Protein AF-A0A7U6QJU6-F1 (afdb_monomer_lite)

Sequence (131 aa):
MNAFNQPQSLRDEMIQIVSAQYEATPEYLWKRYPGYAVLRHSDNRKWFTIFMDVPANKLGLPGDEIINILDVKVDPVLADSLLEKEGILPGYHMHKGNWITILLDGTVERGLILSLIDMSFQLTAKNKKGK

pLDDT: mean 92.0, std 13.59, range [37.06, 98.69]

Foldseek 3Di:
DDDPPDQPFLVSVCQVVVCVVQVWDWDQPDPVFSVKTFTAHPPPRDTAKIWGFAAQVLQVHPGGHTWIKMKGFDQLVCLVVQCVAPQKGADRVDDGSGMIIGTRPCSDDPVVVVVRSVRSCVVRDDPPPDD

Radius of gyration: 15.01 Å; chains: 1; bounding box: 47×34×44 Å

Secondary structure (DSSP, 8-state):
-------SSHHHHHHHHHHHHTTPPPB---TT-TT-EEEE-TTT--EEEEEEEEEGGGGT-SS--EEEEEEEE--HHHHHHHHTSTTEEEPSSSPBTTEEEEETTTTS-HHHHHHHHHHHHHHHSPP----

Str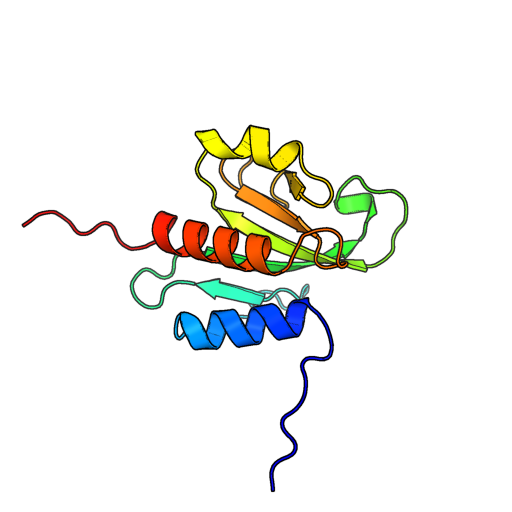ucture (mmCIF, N/CA/C/O backbone):
data_AF-A0A7U6QJU6-F1
#
_entry.id   AF-A0A7U6QJU6-F1
#
loop_
_atom_site.group_PDB
_atom_site.id
_atom_site.type_symbol
_atom_site.label_atom_id
_atom_site.label_alt_id
_atom_site.label_comp_id
_atom_site.label_asym_id
_atom_site.label_entity_id
_atom_site.label_seq_id
_atom_site.pdbx_PDB_ins_code
_atom_site.Cartn_x
_atom_site.Cartn_y
_atom_site.Cartn_z
_atom_site.occupancy
_atom_site.B_iso_or_equiv
_atom_site.auth_seq_id
_atom_site.auth_comp_id
_atom_site.auth_asym_id
_atom_site.auth_atom_id
_atom_site.pdbx_PDB_model_num
ATOM 1 N N . MET A 1 1 ? -18.798 -6.568 -29.474 1.00 45.91 1 MET A N 1
ATOM 2 C CA . MET A 1 1 ? -17.746 -7.350 -28.784 1.00 45.91 1 MET A CA 1
ATOM 3 C C . MET A 1 1 ? -16.608 -6.369 -28.532 1.00 45.91 1 MET A C 1
ATOM 5 O O . MET A 1 1 ? -16.107 -5.845 -29.508 1.00 45.91 1 MET A O 1
ATOM 9 N N . ASN A 1 2 ? -16.275 -5.904 -27.329 1.00 39.38 2 ASN A N 1
ATOM 10 C CA . ASN A 1 2 ? -16.320 -6.503 -25.996 1.00 39.38 2 ASN A CA 1
ATOM 11 C C . ASN A 1 2 ? -16.886 -5.513 -24.964 1.00 39.38 2 ASN A C 1
ATOM 13 O O . ASN A 1 2 ? -16.635 -4.314 -25.058 1.00 39.38 2 ASN A O 1
ATOM 17 N N . ALA A 1 3 ? -17.632 -6.018 -23.980 1.00 43.09 3 ALA A N 1
ATOM 18 C CA . ALA A 1 3 ? -17.945 -5.262 -22.776 1.00 43.09 3 ALA A CA 1
ATOM 19 C C . ALA A 1 3 ? -16.628 -5.047 -22.017 1.00 43.09 3 ALA A C 1
ATOM 21 O O . ALA A 1 3 ? -16.050 -6.000 -21.497 1.00 43.09 3 ALA A O 1
ATOM 22 N N . PHE A 1 4 ? -16.113 -3.818 -22.016 1.00 53.25 4 PHE A N 1
ATOM 23 C CA . PHE A 1 4 ? -15.054 -3.437 -21.091 1.00 53.25 4 PHE A CA 1
ATOM 24 C C . PHE A 1 4 ? -15.637 -3.546 -19.684 1.00 53.25 4 PHE A C 1
ATOM 26 O O . PHE A 1 4 ? -16.502 -2.757 -19.305 1.00 53.25 4 PHE A O 1
ATOM 33 N N . ASN A 1 5 ? -15.217 -4.581 -18.962 1.00 57.06 5 ASN A N 1
ATOM 34 C CA . ASN A 1 5 ? -15.586 -4.813 -17.576 1.00 57.06 5 ASN A CA 1
ATOM 35 C C . ASN A 1 5 ? -15.084 -3.609 -16.766 1.00 57.06 5 ASN A C 1
ATOM 37 O O . ASN A 1 5 ? -13.878 -3.455 -16.582 1.00 57.06 5 ASN A O 1
ATOM 41 N N . GLN A 1 6 ? -15.988 -2.707 -16.379 1.00 52.72 6 GLN A N 1
ATOM 42 C CA . GLN A 1 6 ? -15.645 -1.605 -15.484 1.00 52.72 6 GLN A CA 1
ATOM 43 C C . GLN A 1 6 ? -15.198 -2.203 -14.142 1.00 52.72 6 GLN A C 1
ATOM 45 O O . GLN A 1 6 ? -15.804 -3.186 -13.701 1.00 52.72 6 GLN A O 1
ATOM 50 N N . PRO A 1 7 ? -14.146 -1.669 -13.503 1.00 65.81 7 PRO A N 1
ATOM 51 C CA . PRO A 1 7 ? -13.710 -2.171 -12.210 1.00 65.81 7 PRO A CA 1
ATOM 52 C C . PRO A 1 7 ? -14.842 -2.024 -11.186 1.00 65.81 7 PRO A C 1
ATOM 54 O O . PRO A 1 7 ? -15.469 -0.973 -11.074 1.00 65.81 7 PRO A O 1
ATOM 57 N N . GLN A 1 8 ? -15.129 -3.109 -10.465 1.00 78.31 8 GLN A N 1
ATOM 58 C CA . GLN A 1 8 ? -16.261 -3.196 -9.537 1.00 78.31 8 GLN A CA 1
ATOM 59 C C . GLN A 1 8 ? -15.983 -2.489 -8.198 1.00 78.31 8 GLN A C 1
ATOM 61 O O . GLN A 1 8 ? -16.910 -2.197 -7.446 1.00 78.31 8 GLN A O 1
ATOM 66 N N . SER A 1 9 ? -14.712 -2.201 -7.904 1.00 92.06 9 SER A N 1
ATOM 67 C CA . SER A 1 9 ? -14.250 -1.544 -6.682 1.00 92.06 9 SER A CA 1
ATOM 68 C C . SER A 1 9 ? -12.979 -0.726 -6.936 1.00 92.06 9 SER A C 1
ATOM 70 O O . SER A 1 9 ? -12.253 -0.987 -7.900 1.00 92.06 9 SER A O 1
ATOM 72 N N . LEU A 1 10 ? -12.660 0.215 -6.034 1.00 95.75 10 LEU A N 1
ATOM 73 C CA . LEU A 1 10 ? -11.388 0.952 -6.068 1.00 95.75 10 LEU A CA 1
ATOM 74 C C . LEU A 1 10 ? -10.185 -0.005 -6.026 1.00 95.75 10 LEU A C 1
ATOM 76 O O . LEU A 1 10 ? -9.191 0.218 -6.708 1.00 95.75 10 LEU A O 1
ATOM 80 N N . ARG A 1 11 ? -10.288 -1.114 -5.284 1.00 96.81 11 ARG A N 1
ATOM 81 C CA . ARG A 1 11 ? -9.265 -2.168 -5.258 1.00 96.81 11 ARG A CA 1
ATOM 82 C C . ARG A 1 11 ? -9.023 -2.764 -6.642 1.00 96.81 11 ARG A C 1
ATOM 84 O O . ARG A 1 11 ? -7.874 -2.846 -7.068 1.00 96.81 11 ARG A O 1
ATOM 91 N N . ASP A 1 12 ? -10.080 -3.195 -7.325 1.00 96.19 12 ASP A N 1
ATOM 92 C CA . ASP A 1 12 ? -9.944 -3.840 -8.635 1.00 96.19 12 ASP A CA 1
ATOM 93 C C . ASP A 1 12 ? -9.449 -2.849 -9.690 1.00 96.19 12 ASP A C 1
ATOM 95 O O . ASP A 1 12 ? -8.619 -3.207 -10.526 1.00 96.19 12 ASP A O 1
ATOM 99 N N . GLU A 1 13 ? -9.882 -1.588 -9.597 1.00 96.38 13 GLU A N 1
ATOM 100 C CA . GLU A 1 13 ? -9.357 -0.499 -10.420 1.00 96.38 13 GLU A CA 1
ATOM 101 C C . GLU A 1 13 ? -7.848 -0.326 -10.204 1.00 96.38 13 GLU A C 1
ATOM 103 O O . GLU A 1 13 ? -7.084 -0.327 -11.171 1.00 96.38 13 GLU A O 1
ATOM 108 N N . MET A 1 14 ? -7.401 -0.207 -8.949 1.00 97.88 14 MET A N 1
ATOM 109 C CA . MET A 1 14 ? -5.984 -0.029 -8.633 1.00 97.88 14 MET A CA 1
ATOM 110 C C . MET A 1 14 ? -5.159 -1.232 -9.093 1.00 97.88 14 MET A C 1
ATOM 112 O O . MET A 1 14 ? -4.125 -1.040 -9.727 1.00 97.88 14 MET A O 1
ATOM 116 N N . ILE A 1 15 ? -5.620 -2.468 -8.865 1.00 97.81 15 ILE A N 1
ATOM 117 C CA . ILE A 1 15 ? -4.934 -3.666 -9.371 1.00 97.81 15 ILE A CA 1
ATOM 118 C C . ILE A 1 15 ? -4.813 -3.607 -10.893 1.00 97.81 15 ILE A C 1
ATOM 120 O O . ILE A 1 15 ? -3.725 -3.850 -11.411 1.00 97.81 15 ILE A O 1
ATOM 124 N N . GLN A 1 16 ? -5.882 -3.265 -11.616 1.00 97.56 16 GLN A N 1
ATOM 125 C CA . GLN A 1 16 ? -5.861 -3.195 -13.076 1.00 97.56 16 GLN A CA 1
ATOM 126 C C . GLN A 1 16 ? -4.884 -2.129 -13.588 1.00 97.56 16 GLN A C 1
ATOM 128 O O . GLN A 1 16 ? -4.056 -2.428 -14.450 1.00 97.56 16 GLN A O 1
ATOM 133 N N . ILE A 1 17 ? -4.957 -0.906 -13.053 1.00 97.62 17 ILE A N 1
ATOM 134 C CA . ILE A 1 17 ? -4.091 0.209 -13.459 1.00 97.62 17 ILE A CA 1
ATOM 135 C C . ILE A 1 17 ? -2.629 -0.127 -13.186 1.00 97.62 17 ILE A C 1
ATOM 137 O O . ILE A 1 17 ? -1.796 -0.015 -14.079 1.00 97.62 17 ILE A O 1
ATOM 141 N N . VAL A 1 18 ? -2.322 -0.576 -11.971 1.00 97.56 18 VAL A N 1
ATOM 142 C CA . VAL A 1 18 ? -0.949 -0.834 -11.526 1.00 97.56 18 VAL A CA 1
ATOM 143 C C . VAL A 1 18 ? -0.358 -2.036 -12.262 1.00 97.56 18 VAL A C 1
ATOM 145 O O . VAL A 1 18 ? 0.795 -1.989 -12.688 1.00 97.56 18 VAL A O 1
ATOM 148 N N . SER A 1 19 ? -1.147 -3.092 -12.486 1.00 97.94 19 SER A N 1
ATOM 149 C CA . SER A 1 19 ? -0.712 -4.250 -13.279 1.00 97.94 19 SER A CA 1
ATOM 150 C C . SER A 1 19 ? -0.367 -3.850 -14.713 1.00 97.94 19 SER A C 1
ATOM 152 O O . SER A 1 19 ? 0.660 -4.275 -15.237 1.00 97.94 19 SER A O 1
ATOM 154 N N . ALA A 1 20 ? -1.194 -3.002 -15.337 1.00 97.88 20 ALA A N 1
ATOM 155 C CA . ALA A 1 20 ? -0.948 -2.501 -16.686 1.00 97.88 20 ALA A CA 1
ATOM 156 C C . ALA A 1 20 ? 0.258 -1.549 -16.745 1.00 97.88 20 ALA A C 1
ATOM 158 O O . ALA A 1 20 ? 1.074 -1.657 -17.655 1.00 97.88 20 ALA A O 1
ATOM 159 N N . GLN A 1 21 ? 0.391 -0.640 -15.775 1.00 97.69 21 GLN A N 1
ATOM 160 C CA . GLN A 1 21 ? 1.454 0.366 -15.736 1.00 97.69 21 GLN A CA 1
ATOM 161 C C . GLN A 1 21 ? 2.845 -0.243 -15.529 1.00 97.69 21 GLN A C 1
ATOM 163 O O . GLN A 1 21 ? 3.807 0.218 -16.139 1.00 97.69 21 GLN A O 1
ATOM 168 N N . TYR A 1 22 ? 2.959 -1.256 -14.669 1.00 97.31 22 TYR A N 1
ATOM 169 C CA . TYR A 1 22 ? 4.246 -1.857 -14.301 1.00 97.31 22 TYR A CA 1
ATOM 170 C C . TYR A 1 22 ? 4.475 -3.242 -14.913 1.00 97.31 22 TYR A C 1
ATOM 172 O O . TYR A 1 22 ? 5.415 -3.930 -14.513 1.00 97.31 22 TYR A O 1
ATOM 180 N N . GLU A 1 23 ? 3.609 -3.669 -15.838 1.00 97.38 23 GLU A N 1
ATOM 181 C CA . GLU A 1 23 ? 3.631 -5.006 -16.453 1.00 97.38 23 GLU A CA 1
ATOM 182 C C . GLU A 1 23 ? 3.726 -6.134 -15.403 1.00 97.38 23 GLU A C 1
ATOM 184 O O . GLU A 1 23 ? 4.404 -7.150 -15.575 1.00 97.38 23 GLU A O 1
ATOM 189 N N . ALA A 1 24 ? 3.051 -5.937 -14.268 1.00 96.94 24 ALA A N 1
ATOM 190 C CA . ALA A 1 24 ? 3.090 -6.831 -13.120 1.00 96.94 24 ALA A CA 1
ATOM 191 C C . ALA A 1 24 ? 1.813 -7.672 -13.065 1.00 96.94 24 ALA A C 1
ATOM 193 O O . ALA A 1 24 ? 0.707 -7.150 -13.145 1.00 96.94 24 ALA A O 1
ATOM 194 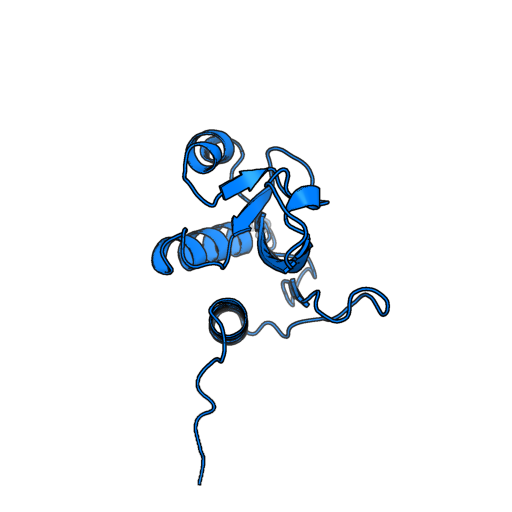N N . THR A 1 25 ? 1.950 -8.987 -12.904 1.00 97.12 25 THR A N 1
ATOM 195 C CA . THR A 1 25 ? 0.796 -9.880 -12.713 1.00 97.12 25 THR A CA 1
ATOM 196 C C . THR A 1 25 ? 0.502 -10.028 -11.218 1.00 97.12 25 THR A C 1
ATOM 198 O O . THR A 1 25 ? 1.441 -10.319 -10.471 1.00 97.12 25 THR A O 1
ATOM 201 N N . PRO A 1 26 ? -0.755 -9.862 -10.758 1.00 97.88 26 PRO A N 1
ATOM 202 C CA . PRO A 1 26 ? -1.109 -10.090 -9.361 1.00 97.88 26 PRO A CA 1
ATOM 203 C C . PRO A 1 26 ? -0.929 -11.562 -8.989 1.00 97.88 26 PRO A C 1
ATOM 205 O O . PRO A 1 26 ? -1.388 -12.464 -9.690 1.00 97.88 26 PRO A O 1
ATOM 208 N N . GLU A 1 27 ? -0.265 -11.805 -7.863 1.00 98.19 27 GLU A N 1
ATOM 209 C CA . GLU A 1 27 ? 0.007 -13.144 -7.352 1.00 98.19 27 GLU A CA 1
ATOM 210 C C . GLU A 1 27 ? -0.754 -13.406 -6.045 1.00 98.19 27 GLU A C 1
ATOM 212 O O . GLU A 1 27 ? -0.658 -12.635 -5.090 1.00 98.19 27 GLU A O 1
ATOM 217 N N . TYR A 1 28 ? -1.467 -14.534 -5.984 1.00 97.62 28 TYR A N 1
ATOM 218 C CA . TYR A 1 28 ? -2.293 -14.943 -4.842 1.00 97.62 28 TYR A CA 1
ATOM 219 C C . TYR A 1 28 ? -1.605 -16.075 -4.082 1.00 97.62 28 TYR A C 1
ATOM 221 O O . TYR A 1 28 ? -1.782 -17.260 -4.372 1.00 97.62 28 TYR A O 1
ATOM 229 N N . LEU A 1 29 ? -0.739 -15.702 -3.142 1.00 96.38 29 LEU A N 1
ATOM 230 C CA . LEU A 1 29 ? 0.241 -16.625 -2.561 1.00 96.38 29 LEU A CA 1
ATOM 231 C C . LEU A 1 29 ? -0.324 -17.512 -1.442 1.00 96.38 29 LEU A C 1
ATOM 233 O O . LEU A 1 29 ? 0.277 -18.534 -1.102 1.00 96.38 29 LEU A O 1
ATOM 237 N N . TRP A 1 30 ? -1.469 -17.149 -0.860 1.00 96.50 30 TRP A N 1
ATOM 238 C CA . TRP A 1 30 ? -2.001 -17.807 0.332 1.00 96.50 30 TRP A CA 1
ATOM 239 C C . TRP A 1 30 ? -3.378 -18.417 0.087 1.00 96.50 30 TRP A C 1
ATOM 241 O O . TRP A 1 30 ? -4.363 -17.709 -0.073 1.00 96.50 30 TRP A O 1
ATOM 251 N N . LYS A 1 31 ? -3.486 -19.749 0.200 1.00 95.12 31 LYS A N 1
ATOM 252 C CA . LYS A 1 31 ? -4.779 -20.459 0.099 1.00 95.12 31 LYS A CA 1
ATOM 253 C C . LYS A 1 31 ? -5.810 -20.002 1.137 1.00 95.12 31 LYS A C 1
ATOM 255 O O . LYS A 1 31 ? -7.000 -20.020 0.859 1.00 95.12 31 LYS A O 1
ATOM 260 N N . ARG A 1 32 ? -5.350 -19.636 2.341 1.00 96.12 32 ARG A N 1
ATOM 261 C CA . ARG A 1 32 ? -6.215 -19.150 3.430 1.00 96.12 32 ARG A CA 1
ATOM 262 C C . ARG A 1 32 ? -6.711 -17.720 3.192 1.00 96.12 32 ARG A C 1
ATOM 264 O O . ARG A 1 32 ? -7.770 -17.381 3.697 1.00 96.12 32 ARG A O 1
ATOM 271 N N . TYR A 1 33 ? -5.964 -16.923 2.430 1.00 95.38 33 TYR A N 1
ATOM 272 C CA . TYR A 1 33 ? -6.278 -15.526 2.135 1.00 95.38 33 TYR A CA 1
ATOM 273 C C . TYR A 1 33 ? -6.323 -15.331 0.615 1.00 95.38 33 TYR A C 1
ATOM 275 O O . TYR A 1 33 ? -5.413 -14.734 0.038 1.00 95.38 33 TYR A O 1
ATOM 283 N N . PRO A 1 34 ? -7.346 -15.887 -0.060 1.00 95.12 34 PRO A N 1
ATOM 284 C CA . PRO A 1 34 ? -7.431 -15.853 -1.518 1.00 95.12 34 PRO A CA 1
ATOM 285 C C . PRO A 1 34 ? -7.634 -14.435 -2.074 1.00 95.12 34 PRO A C 1
ATOM 287 O O . PRO A 1 34 ? -7.365 -14.214 -3.250 1.00 95.12 34 PRO A O 1
ATOM 290 N N . GLY A 1 35 ? -8.075 -13.478 -1.248 1.00 94.25 35 GLY A N 1
ATOM 291 C CA . GLY A 1 35 ? -8.196 -12.064 -1.611 1.00 94.25 35 GLY A CA 1
ATOM 292 C C . GLY A 1 35 ? -6.866 -11.302 -1.629 1.00 94.25 35 GLY A C 1
ATOM 293 O O . GLY A 1 35 ? -6.801 -10.206 -2.191 1.00 94.25 35 GLY A O 1
ATOM 294 N N . TYR A 1 36 ? -5.791 -11.870 -1.070 1.00 97.75 36 TYR A N 1
ATOM 295 C CA . TYR A 1 36 ? -4.512 -11.175 -0.953 1.00 97.75 36 TYR A CA 1
ATOM 296 C C . TYR A 1 36 ? -3.758 -11.231 -2.280 1.00 97.75 36 TYR A C 1
ATOM 298 O O . TYR A 1 36 ? -3.340 -12.306 -2.715 1.00 97.75 36 TYR A O 1
ATOM 306 N N . ALA A 1 37 ? -3.564 -10.072 -2.906 1.00 98.31 37 ALA A N 1
ATOM 307 C CA . ALA A 1 37 ? -2.910 -9.945 -4.203 1.00 98.31 37 ALA A CA 1
ATOM 308 C C . ALA A 1 37 ? -1.589 -9.192 -4.062 1.00 98.31 37 ALA A C 1
ATOM 310 O O . ALA A 1 37 ? -1.572 -8.018 -3.704 1.00 98.31 37 ALA A O 1
ATOM 311 N N . VAL A 1 38 ? -0.481 -9.856 -4.369 1.00 98.44 38 VAL A N 1
ATOM 312 C CA . VAL A 1 38 ? 0.856 -9.259 -4.363 1.00 98.44 38 VAL A CA 1
ATOM 313 C C . VAL A 1 38 ? 1.224 -8.797 -5.766 1.00 98.44 38 VAL A C 1
ATOM 315 O O . VAL A 1 38 ? 1.118 -9.572 -6.715 1.00 98.44 38 VAL A O 1
ATOM 318 N N . LEU A 1 39 ? 1.754 -7.580 -5.884 1.00 98.56 39 LEU A N 1
ATOM 319 C CA . LEU A 1 39 ? 2.459 -7.118 -7.077 1.00 98.56 39 LEU A CA 1
ATOM 320 C C . LEU A 1 39 ? 3.942 -6.907 -6.758 1.00 98.56 39 LEU A C 1
ATOM 322 O O . LEU A 1 39 ? 4.328 -6.320 -5.738 1.00 98.56 39 LEU A O 1
ATOM 326 N N . ARG A 1 40 ? 4.796 -7.435 -7.636 1.00 98.12 40 ARG A N 1
ATOM 327 C CA . ARG A 1 40 ? 6.248 -7.439 -7.460 1.00 98.12 40 ARG A CA 1
ATOM 328 C C . ARG A 1 40 ? 6.993 -7.236 -8.764 1.00 98.12 40 ARG A C 1
ATOM 330 O O . ARG A 1 40 ? 6.502 -7.603 -9.826 1.00 98.12 40 ARG A O 1
ATOM 337 N N . HIS A 1 41 ? 8.206 -6.705 -8.655 1.00 97.81 41 HIS A N 1
ATOM 338 C CA . HIS A 1 41 ? 9.113 -6.525 -9.786 1.00 97.81 41 HIS A CA 1
ATOM 339 C C . HIS A 1 41 ? 9.409 -7.859 -10.476 1.00 97.81 41 HIS A C 1
ATOM 341 O O . HIS A 1 41 ? 9.670 -8.872 -9.815 1.00 97.81 41 HIS A O 1
ATOM 347 N N . SER A 1 42 ? 9.420 -7.865 -11.807 1.00 95.00 42 SER A N 1
ATOM 348 C CA . SER A 1 42 ? 9.763 -9.053 -12.597 1.00 95.00 42 SER A CA 1
ATOM 349 C C . SER A 1 42 ? 11.246 -9.424 -12.472 1.00 95.00 42 SER A C 1
ATOM 351 O O . SER A 1 42 ? 11.584 -10.606 -12.438 1.00 95.00 42 SER A O 1
ATOM 353 N N . ASP A 1 43 ? 12.126 -8.430 -12.323 1.00 94.25 43 ASP A N 1
ATOM 354 C CA . ASP A 1 43 ? 13.583 -8.588 -12.381 1.00 94.25 43 ASP A CA 1
ATOM 355 C C . ASP A 1 43 ? 14.235 -9.009 -11.051 1.00 94.25 43 ASP A C 1
ATOM 357 O O . ASP A 1 43 ? 15.271 -9.678 -11.044 1.00 94.25 43 ASP A O 1
ATOM 361 N N . ASN A 1 44 ? 13.656 -8.602 -9.920 1.00 95.38 44 ASN A N 1
ATOM 362 C CA . ASN A 1 44 ? 14.227 -8.801 -8.587 1.00 95.38 44 ASN A CA 1
ATOM 363 C C . ASN A 1 44 ? 13.244 -9.441 -7.591 1.00 95.38 44 ASN A C 1
ATOM 365 O O . ASN A 1 44 ? 13.629 -9.746 -6.461 1.00 95.38 44 ASN A O 1
ATOM 369 N N . ARG A 1 45 ? 11.987 -9.654 -8.013 1.00 96.00 45 ARG A N 1
ATOM 370 C CA . ARG A 1 45 ? 10.904 -10.314 -7.263 1.00 96.00 45 ARG A CA 1
ATOM 371 C C . ARG A 1 45 ? 10.520 -9.645 -5.937 1.00 96.00 45 ARG A C 1
ATOM 373 O O . ARG A 1 45 ? 9.709 -10.219 -5.204 1.00 96.00 45 ARG A O 1
ATOM 380 N N . LYS A 1 46 ? 11.036 -8.447 -5.636 1.00 96.81 46 LYS A N 1
ATOM 381 C CA . LYS A 1 46 ? 10.634 -7.646 -4.474 1.00 96.81 46 LYS A CA 1
ATOM 382 C C . LYS A 1 46 ? 9.227 -7.114 -4.672 1.00 96.81 46 LYS A C 1
ATOM 384 O O . LYS A 1 46 ? 8.867 -6.661 -5.757 1.00 96.81 46 LYS A O 1
ATOM 389 N N . TRP A 1 47 ? 8.446 -7.175 -3.605 1.00 97.50 47 TRP A N 1
ATOM 390 C CA . TRP A 1 47 ? 7.089 -6.652 -3.590 1.00 97.50 47 TRP A CA 1
ATOM 391 C C . TRP A 1 47 ? 7.147 -5.142 -3.512 1.00 97.50 47 TRP A C 1
ATOM 393 O O . TRP A 1 47 ? 7.936 -4.603 -2.738 1.00 97.50 47 TRP A O 1
ATOM 403 N N . PHE A 1 48 ? 6.297 -4.492 -4.290 1.00 98.12 48 PHE A N 1
ATOM 404 C CA . PHE A 1 48 ? 6.090 -3.054 -4.192 1.00 98.12 48 PHE A CA 1
ATOM 405 C C . PHE A 1 48 ? 4.680 -2.728 -3.707 1.00 98.12 48 PHE A C 1
ATOM 407 O O . PHE A 1 48 ? 4.467 -1.663 -3.142 1.00 98.12 48 PHE A O 1
ATOM 414 N N . THR A 1 49 ? 3.714 -3.632 -3.843 1.00 98.44 49 THR A N 1
ATOM 415 C CA . THR A 1 49 ? 2.444 -3.484 -3.135 1.00 98.44 49 THR A CA 1
ATOM 416 C C . THR A 1 49 ? 1.781 -4.832 -2.899 1.00 98.44 49 THR A C 1
ATOM 418 O O . THR A 1 49 ? 2.053 -5.814 -3.596 1.00 98.44 49 THR A O 1
ATOM 421 N N . ILE A 1 50 ? 0.924 -4.879 -1.889 1.00 98.56 50 ILE A N 1
ATOM 422 C CA . ILE A 1 50 ? 0.024 -5.992 -1.624 1.00 98.56 50 ILE A CA 1
ATOM 423 C C . ILE A 1 50 ? -1.356 -5.434 -1.287 1.00 98.56 50 ILE A C 1
ATOM 425 O O . ILE A 1 50 ? -1.473 -4.544 -0.453 1.00 98.56 50 ILE A O 1
ATOM 429 N N . PHE A 1 51 ? -2.387 -5.976 -1.924 1.00 98.56 51 PHE A N 1
ATOM 430 C CA . PHE A 1 51 ? -3.788 -5.695 -1.628 1.00 98.56 51 PHE A CA 1
ATOM 431 C C . PHE A 1 51 ? -4.331 -6.776 -0.703 1.00 98.56 51 PHE A C 1
ATOM 433 O O . PHE A 1 51 ? -4.057 -7.955 -0.931 1.00 98.56 51 PHE A O 1
ATOM 440 N N . MET A 1 52 ? -5.105 -6.392 0.308 1.00 98.38 52 MET A N 1
ATOM 441 C CA . MET A 1 52 ? -5.644 -7.304 1.320 1.00 98.38 52 MET A CA 1
ATOM 442 C C . MET A 1 52 ? -7.081 -6.924 1.682 1.00 98.38 52 MET A C 1
ATOM 444 O O . MET A 1 52 ? -7.465 -5.762 1.584 1.00 98.38 52 MET A O 1
ATOM 448 N N . ASP A 1 53 ? -7.859 -7.908 2.115 1.00 97.12 53 ASP A N 1
ATOM 449 C CA . ASP A 1 53 ? -9.207 -7.780 2.655 1.00 97.12 53 ASP A CA 1
ATOM 450 C C . ASP A 1 53 ? -9.177 -8.102 4.159 1.00 97.12 53 ASP A C 1
ATOM 452 O O . ASP A 1 53 ? -9.018 -9.251 4.571 1.00 97.12 53 ASP A O 1
ATOM 456 N N . VAL A 1 54 ? -9.255 -7.067 5.001 1.00 97.50 54 VAL A N 1
ATOM 457 C CA . VAL A 1 54 ? -8.925 -7.168 6.432 1.00 97.50 54 VAL A CA 1
ATOM 458 C C . VAL A 1 54 ? -10.077 -6.657 7.300 1.00 97.50 54 VAL A C 1
ATOM 460 O O . VAL A 1 54 ? -10.600 -5.582 7.017 1.00 97.50 54 VAL A O 1
ATOM 463 N N . PRO A 1 55 ? -10.468 -7.367 8.379 1.00 97.56 55 PRO A N 1
ATOM 464 C CA . PRO A 1 55 ? -11.462 -6.853 9.320 1.00 97.56 55 PRO A CA 1
ATOM 465 C C . PRO A 1 55 ? -11.019 -5.535 9.971 1.00 97.56 55 PRO A C 1
ATOM 467 O O . PRO A 1 55 ? -9.879 -5.437 10.434 1.00 97.56 55 PRO A O 1
ATOM 470 N N . ALA A 1 56 ? -11.927 -4.566 10.091 1.00 97.69 56 ALA A N 1
ATOM 471 C CA . ALA A 1 56 ? -11.670 -3.232 10.641 1.00 97.69 56 ALA A CA 1
ATOM 472 C C . ALA A 1 56 ? -10.953 -3.262 12.007 1.00 97.69 56 ALA A C 1
ATOM 474 O O . ALA A 1 56 ? -9.917 -2.615 12.188 1.00 97.69 56 ALA A O 1
ATOM 475 N N . ASN A 1 57 ? -11.395 -4.118 12.937 1.00 97.88 57 ASN A N 1
ATOM 476 C CA . ASN A 1 57 ? -10.729 -4.289 14.237 1.00 97.88 57 ASN A CA 1
ATOM 477 C C . ASN A 1 57 ? -9.261 -4.737 14.165 1.00 97.88 57 ASN A C 1
ATOM 479 O O . ASN A 1 57 ? -8.492 -4.450 15.084 1.00 97.88 57 ASN A O 1
ATOM 483 N N . LYS A 1 58 ? -8.830 -5.419 13.097 1.00 97.56 58 LYS A N 1
ATOM 484 C CA . LYS A 1 58 ? -7.421 -5.798 12.905 1.00 97.56 58 LYS A CA 1
ATOM 485 C C . LYS A 1 58 ? -6.567 -4.628 12.431 1.00 97.56 58 LYS A C 1
ATOM 487 O O . LYS A 1 58 ? -5.348 -4.695 12.574 1.00 97.56 58 LYS A O 1
ATOM 492 N N . LEU A 1 59 ? -7.200 -3.574 11.927 1.00 96.88 59 LEU A N 1
ATOM 493 C CA . LEU A 1 59 ? -6.584 -2.313 11.522 1.00 96.88 59 LEU A CA 1
ATOM 494 C C . LEU A 1 59 ? -6.604 -1.263 12.646 1.00 96.88 59 LEU A C 1
ATOM 496 O O . LEU A 1 59 ? -6.078 -0.171 12.471 1.00 96.88 59 LEU A O 1
ATOM 500 N N . GLY A 1 60 ? -7.182 -1.588 13.810 1.00 95.81 60 GLY A N 1
ATOM 501 C CA . GLY A 1 60 ? -7.369 -0.638 14.912 1.00 95.81 60 GLY A CA 1
ATOM 502 C C . GLY A 1 60 ? -8.586 0.277 14.741 1.00 95.81 60 GLY A C 1
ATOM 503 O O . GLY A 1 60 ? -8.709 1.256 15.471 1.00 95.81 60 GLY A O 1
ATOM 504 N N . LEU A 1 61 ? -9.478 -0.046 13.803 1.00 96.50 61 LEU A N 1
ATOM 505 C CA . LEU A 1 61 ? -10.738 0.653 13.560 1.00 96.50 61 LEU A CA 1
ATOM 506 C C . LEU A 1 61 ? -11.891 -0.046 14.309 1.00 96.50 61 LEU A C 1
ATOM 508 O O . LEU A 1 61 ? -11.782 -1.234 14.628 1.00 96.50 61 LEU A O 1
ATOM 512 N N . PRO A 1 62 ? -12.985 0.657 14.647 1.00 96.62 62 PRO A N 1
ATOM 513 C CA . PRO A 1 62 ? -14.163 0.018 15.231 1.00 96.62 62 PRO A CA 1
ATOM 514 C C . PRO A 1 62 ? -14.830 -0.933 14.224 1.00 96.62 62 PRO A C 1
ATOM 516 O O . PRO A 1 62 ? -14.782 -0.678 13.031 1.00 96.62 62 PRO A O 1
ATOM 519 N N . GLY A 1 63 ? -15.482 -1.991 14.717 1.00 96.31 63 GLY A N 1
ATOM 520 C CA . GLY A 1 63 ? -16.244 -2.928 13.880 1.00 96.31 63 GLY A CA 1
ATOM 521 C C . GLY A 1 63 ? -15.480 -4.185 13.445 1.00 96.31 63 GLY A C 1
ATOM 522 O O . GLY A 1 63 ? -14.364 -4.465 13.892 1.00 96.31 63 GLY A O 1
ATOM 523 N N . ASP A 1 64 ? -16.125 -5.011 12.630 1.00 97.44 64 ASP A N 1
ATOM 524 C CA . ASP A 1 64 ? -15.599 -6.270 12.089 1.00 97.44 64 ASP A CA 1
ATOM 525 C C . ASP A 1 64 ? -15.831 -6.420 10.579 1.00 97.44 64 ASP A C 1
ATOM 527 O O . ASP A 1 64 ? -15.512 -7.463 10.000 1.00 97.44 64 ASP A O 1
ATOM 531 N N . GLU A 1 65 ? -16.318 -5.363 9.931 1.00 96.81 65 GLU A N 1
ATOM 532 C CA . GLU A 1 65 ? -16.468 -5.289 8.492 1.00 96.81 65 GLU A CA 1
ATOM 533 C C . GLU A 1 65 ? -15.122 -5.448 7.784 1.00 96.81 65 GLU A C 1
ATOM 535 O O . GLU A 1 65 ? -14.062 -5.060 8.281 1.00 96.81 65 GLU A O 1
ATOM 540 N N . ILE A 1 66 ? -15.169 -6.044 6.597 1.00 96.94 66 ILE A N 1
ATOM 541 C CA . ILE A 1 66 ? -13.986 -6.254 5.772 1.00 96.94 66 ILE A CA 1
ATOM 542 C C . ILE A 1 66 ? -13.677 -4.972 5.006 1.00 96.94 66 ILE A C 1
ATOM 544 O O . ILE A 1 66 ? -14.488 -4.508 4.205 1.00 96.94 66 ILE A O 1
ATOM 548 N N . ILE A 1 67 ? -12.475 -4.444 5.213 1.00 97.25 67 ILE A N 1
ATOM 549 C CA . ILE A 1 67 ? -11.954 -3.270 4.523 1.00 97.25 67 ILE A CA 1
ATOM 550 C C . ILE A 1 67 ? -10.889 -3.722 3.529 1.00 97.25 67 ILE A C 1
ATOM 552 O O . ILE A 1 67 ? -9.964 -4.466 3.868 1.00 97.25 67 ILE A O 1
ATOM 556 N N . ASN A 1 68 ? -11.017 -3.262 2.285 1.00 98.31 68 ASN A N 1
ATOM 557 C CA . ASN A 1 68 ? -9.952 -3.412 1.305 1.00 98.31 68 ASN A CA 1
ATOM 558 C C . ASN A 1 68 ? -8.849 -2.409 1.625 1.00 98.31 68 ASN A C 1
ATOM 560 O O . ASN A 1 68 ? -9.099 -1.209 1.720 1.00 98.31 68 ASN A O 1
ATOM 564 N N . ILE A 1 69 ? -7.631 -2.908 1.753 1.00 98.56 69 ILE A N 1
ATOM 565 C CA . ILE A 1 69 ? -6.445 -2.099 1.997 1.00 98.56 69 ILE A CA 1
ATOM 566 C C . ILE A 1 69 ? -5.370 -2.420 0.970 1.00 98.56 69 ILE A C 1
ATOM 568 O O . ILE A 1 69 ? -5.405 -3.466 0.311 1.00 98.56 69 ILE A O 1
ATOM 572 N N . LEU A 1 70 ? -4.376 -1.546 0.881 1.00 98.50 70 LEU A N 1
ATOM 573 C CA . LEU A 1 70 ? -3.097 -1.901 0.291 1.00 98.50 70 LEU A CA 1
ATOM 574 C C . LEU A 1 70 ? -1.936 -1.433 1.156 1.00 98.50 70 LEU A C 1
ATOM 576 O O . LEU A 1 70 ? -2.013 -0.382 1.788 1.00 98.50 70 LEU A O 1
ATOM 580 N N . ASP A 1 71 ? -0.853 -2.198 1.133 1.00 98.69 71 ASP A N 1
ATOM 581 C CA . ASP A 1 71 ? 0.408 -1.803 1.745 1.00 98.69 71 ASP A CA 1
ATOM 582 C C . ASP A 1 71 ? 1.390 -1.355 0.664 1.00 98.69 71 ASP A C 1
ATOM 584 O O . ASP A 1 71 ? 1.535 -1.997 -0.384 1.00 98.69 71 ASP A O 1
A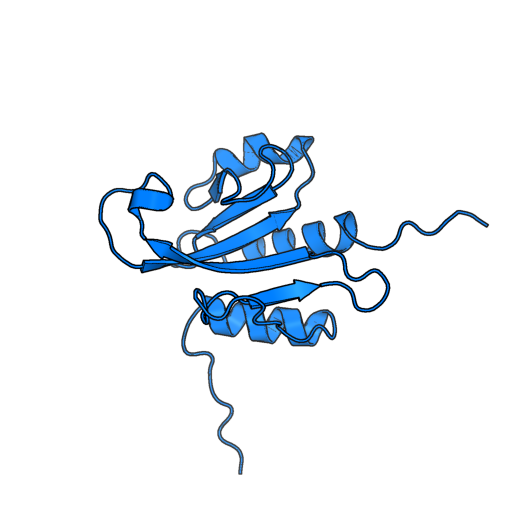TOM 588 N N . VAL A 1 72 ? 2.098 -0.263 0.942 1.00 98.56 72 VAL A N 1
ATOM 589 C CA . VAL A 1 72 ? 3.158 0.294 0.091 1.00 98.56 72 VAL A CA 1
ATOM 590 C C . VAL A 1 72 ? 4.365 0.679 0.924 1.00 98.56 72 VAL A C 1
ATOM 592 O O . VAL A 1 72 ? 4.247 1.114 2.072 1.00 98.56 72 VAL A O 1
ATOM 595 N N . LYS A 1 73 ? 5.544 0.520 0.326 1.00 97.75 73 LYS A N 1
ATOM 596 C CA . LYS A 1 73 ? 6.798 0.983 0.894 1.00 97.75 73 LYS A CA 1
ATOM 597 C C . LYS A 1 73 ? 6.905 2.493 0.698 1.00 97.75 73 LYS A C 1
ATOM 599 O O . LYS A 1 73 ? 6.667 2.993 -0.396 1.00 97.75 73 LYS A O 1
ATOM 604 N N . VAL A 1 74 ? 7.318 3.201 1.738 1.00 96.50 74 VAL A N 1
ATOM 605 C CA . VAL A 1 74 ? 7.537 4.653 1.706 1.00 96.50 74 VAL A CA 1
ATOM 606 C C . VAL A 1 74 ? 8.933 4.995 2.200 1.00 96.50 74 VAL A C 1
ATOM 608 O O . VAL A 1 74 ? 9.595 4.177 2.847 1.00 96.50 74 VAL A O 1
ATOM 611 N N . ASP A 1 75 ? 9.386 6.205 1.876 1.00 93.00 75 ASP A N 1
ATOM 612 C CA . ASP A 1 75 ? 10.562 6.782 2.517 1.00 93.00 75 ASP A CA 1
ATOM 613 C C . ASP A 1 75 ? 10.240 7.013 4.007 1.00 93.00 75 ASP A C 1
ATOM 615 O O . ASP A 1 75 ? 9.224 7.653 4.303 1.00 93.00 75 ASP A O 1
ATOM 619 N N . PRO A 1 76 ? 11.062 6.515 4.949 1.00 89.12 76 PRO A N 1
ATOM 620 C CA . PRO A 1 76 ? 10.874 6.761 6.377 1.00 89.12 76 PRO A CA 1
ATOM 621 C C . PRO A 1 76 ? 10.696 8.236 6.743 1.00 89.12 76 PRO A C 1
ATOM 623 O O . PRO A 1 76 ? 9.960 8.538 7.674 1.00 89.12 76 PRO A O 1
ATOM 626 N N . VAL A 1 77 ? 11.320 9.155 5.997 1.00 90.56 77 VAL A N 1
ATOM 627 C CA . VAL A 1 77 ? 11.192 10.604 6.219 1.00 90.56 77 VAL A CA 1
ATOM 628 C C . VAL A 1 77 ? 9.770 11.103 5.937 1.00 90.56 77 VAL A C 1
ATOM 630 O O . VAL A 1 77 ? 9.327 12.072 6.546 1.00 90.56 77 V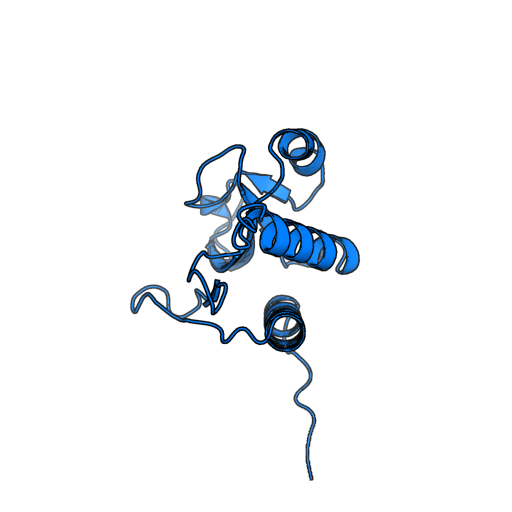AL A O 1
ATOM 633 N N . LEU A 1 78 ? 9.039 10.448 5.030 1.00 91.31 78 LEU A N 1
ATOM 634 C CA . LEU A 1 78 ? 7.662 10.812 4.682 1.00 91.31 78 LEU A CA 1
ATOM 635 C C . LEU A 1 78 ? 6.619 10.076 5.528 1.00 91.31 78 LEU A C 1
ATOM 637 O O . LEU A 1 78 ? 5.484 10.549 5.617 1.00 91.31 78 LEU A O 1
ATOM 641 N N . ALA A 1 79 ? 6.992 8.943 6.135 1.00 92.12 79 ALA A N 1
ATOM 642 C CA . ALA A 1 79 ? 6.072 8.039 6.817 1.00 92.12 79 ALA A CA 1
ATOM 643 C C . ALA A 1 79 ? 5.222 8.757 7.874 1.00 92.12 79 ALA A C 1
ATOM 645 O O . ALA A 1 79 ? 4.000 8.643 7.833 1.00 92.12 79 ALA A O 1
ATOM 646 N N . ASP A 1 80 ? 5.840 9.550 8.751 1.00 91.88 80 ASP A N 1
ATOM 647 C CA . ASP A 1 80 ? 5.124 10.227 9.838 1.00 91.88 80 ASP A CA 1
ATOM 648 C C . ASP A 1 80 ? 4.094 11.238 9.307 1.00 91.88 80 ASP A C 1
ATOM 650 O O . ASP A 1 80 ? 2.943 11.216 9.732 1.00 91.88 80 ASP A O 1
ATOM 654 N N . SER A 1 81 ? 4.445 12.045 8.297 1.00 94.06 81 SER A N 1
ATOM 655 C CA . SER A 1 81 ? 3.496 13.006 7.703 1.00 94.06 81 SER A CA 1
ATOM 656 C C . SER A 1 81 ? 2.356 12.340 6.925 1.00 94.06 81 SER A C 1
ATOM 658 O O . SER A 1 81 ? 1.269 12.900 6.794 1.00 94.06 81 SER A O 1
ATOM 660 N N . LEU A 1 82 ? 2.593 11.143 6.377 1.00 96.25 82 LEU A N 1
ATOM 661 C CA . LEU A 1 82 ? 1.547 10.357 5.727 1.00 96.25 82 LEU A CA 1
ATOM 662 C C . LEU A 1 82 ? 0.590 9.769 6.765 1.00 96.25 82 LEU A C 1
ATOM 664 O O . LEU A 1 82 ? -0.609 9.755 6.516 1.00 96.25 82 LEU A O 1
ATOM 668 N N . LEU A 1 83 ? 1.094 9.349 7.927 1.00 96.00 83 LEU A N 1
ATOM 669 C CA . LEU A 1 83 ? 0.281 8.817 9.026 1.00 96.00 83 LEU A CA 1
ATOM 670 C C . LEU A 1 83 ? -0.627 9.867 9.685 1.00 96.00 83 LEU A C 1
ATOM 672 O O . LEU A 1 83 ? -1.574 9.500 10.373 1.00 96.00 83 LEU A O 1
ATOM 676 N N . GLU A 1 84 ? -0.377 11.158 9.463 1.00 96.12 84 GLU A N 1
ATOM 677 C CA . GLU A 1 84 ? -1.283 12.239 9.874 1.00 96.12 84 GLU A CA 1
ATOM 678 C C . GLU A 1 84 ? -2.511 12.378 8.953 1.00 96.12 84 GLU A C 1
ATOM 680 O O . GLU A 1 84 ? -3.452 13.102 9.283 1.00 96.12 84 GLU A O 1
ATOM 685 N N . LYS A 1 85 ? -2.523 11.713 7.788 1.00 97.06 85 LYS A N 1
ATOM 686 C CA . LYS A 1 85 ? -3.636 11.769 6.833 1.00 97.06 85 LYS A CA 1
ATOM 687 C C . LYS A 1 85 ? -4.698 10.727 7.164 1.00 97.06 85 LYS A C 1
ATOM 689 O O . LYS A 1 85 ? -4.394 9.566 7.431 1.00 97.06 85 LYS A O 1
ATOM 694 N N . GLU A 1 86 ? -5.959 11.132 7.054 1.00 97.50 86 GLU A N 1
ATOM 695 C CA . GLU A 1 86 ? -7.094 10.219 7.179 1.00 97.50 86 GLU A CA 1
ATOM 696 C C . GLU A 1 86 ? -7.003 9.090 6.135 1.00 97.50 86 GLU A C 1
ATOM 698 O O . GLU A 1 86 ? -6.605 9.315 4.990 1.00 97.50 86 GLU A O 1
ATOM 703 N N . GLY A 1 87 ? -7.328 7.861 6.542 1.00 97.94 87 GLY A N 1
ATOM 704 C CA . GLY A 1 87 ? -7.257 6.680 5.676 1.00 97.94 87 GLY A CA 1
ATOM 705 C C . GLY A 1 87 ? -5.851 6.106 5.455 1.00 97.94 87 GLY A C 1
ATOM 706 O O . GLY A 1 87 ? -5.710 5.141 4.701 1.00 97.94 87 GLY A O 1
ATOM 707 N N . ILE A 1 88 ? -4.816 6.642 6.114 1.00 98.19 88 ILE A N 1
ATOM 708 C CA . ILE A 1 88 ? -3.467 6.063 6.133 1.00 98.19 88 ILE A CA 1
ATOM 709 C C . ILE A 1 88 ? -3.145 5.553 7.539 1.00 98.19 88 ILE A C 1
ATOM 711 O O . ILE A 1 88 ? -3.246 6.278 8.523 1.00 98.19 88 ILE A O 1
ATOM 715 N N . LEU A 1 89 ? -2.735 4.289 7.635 1.00 97.44 89 LEU A N 1
ATOM 716 C CA . LEU A 1 89 ? -2.419 3.606 8.890 1.00 97.44 89 LEU A CA 1
ATOM 717 C C . LEU A 1 89 ? -0.980 3.061 8.867 1.00 97.44 89 LEU A C 1
ATOM 719 O O . LEU A 1 89 ? -0.375 2.925 7.797 1.00 97.44 89 LEU A O 1
ATOM 723 N N . PRO A 1 90 ? -0.403 2.687 10.025 1.00 96.56 90 PRO A N 1
ATOM 724 C CA . PRO A 1 90 ? 0.852 1.940 10.051 1.00 96.56 90 PRO A CA 1
ATOM 725 C C . PRO A 1 90 ? 0.752 0.647 9.224 1.00 96.56 90 PRO A C 1
ATOM 727 O O . PRO A 1 90 ? -0.315 0.034 9.174 1.00 96.56 90 PRO A O 1
ATOM 730 N N . GLY A 1 91 ? 1.853 0.216 8.597 1.00 96.00 91 GLY A N 1
ATOM 731 C CA . GLY A 1 91 ? 1.874 -0.994 7.761 1.00 96.00 91 GLY A CA 1
ATOM 732 C C . GLY A 1 91 ? 1.311 -2.236 8.467 1.00 96.00 91 GLY A C 1
ATOM 733 O O . GLY A 1 91 ? 1.690 -2.541 9.605 1.00 96.00 91 GLY A O 1
ATOM 734 N N . TYR A 1 92 ? 0.413 -2.951 7.790 1.00 96.06 92 TYR A N 1
ATOM 735 C CA . TYR A 1 92 ? -0.279 -4.129 8.300 1.00 96.06 92 TYR A CA 1
ATOM 736 C C . TYR A 1 92 ? 0.477 -5.400 7.895 1.00 96.06 92 TYR A C 1
ATOM 738 O O . TYR A 1 92 ? 0.704 -5.674 6.724 1.00 96.06 92 TYR A O 1
ATOM 746 N N . HIS A 1 93 ? 0.931 -6.186 8.878 1.00 92.19 93 HIS A N 1
ATOM 747 C CA . HIS A 1 93 ? 1.903 -7.288 8.712 1.00 92.19 93 HIS A CA 1
ATOM 748 C C . HIS A 1 93 ? 3.290 -6.893 8.161 1.00 92.19 93 HIS A C 1
ATOM 750 O O . HIS A 1 93 ? 4.210 -7.713 8.201 1.00 92.19 93 HIS A O 1
ATOM 756 N N . MET A 1 94 ? 3.476 -5.656 7.703 1.00 90.31 94 MET A N 1
ATOM 757 C CA . MET A 1 94 ? 4.749 -5.138 7.212 1.00 90.31 94 MET A CA 1
ATOM 758 C C . MET A 1 94 ? 5.577 -4.454 8.310 1.00 90.31 94 MET A C 1
ATOM 760 O O . MET A 1 94 ? 5.083 -4.077 9.373 1.00 90.31 94 MET A O 1
ATOM 764 N N . HIS A 1 95 ? 6.880 -4.282 8.060 1.00 84.06 95 HIS A N 1
ATOM 765 C CA . HIS A 1 95 ? 7.774 -3.606 9.002 1.00 84.06 95 HIS A CA 1
ATOM 766 C C . HIS A 1 95 ? 7.399 -2.122 9.151 1.00 84.06 95 HIS A C 1
ATOM 768 O O . HIS A 1 95 ? 7.518 -1.344 8.199 1.00 84.06 95 HIS A O 1
ATOM 774 N N . LYS A 1 96 ? 7.035 -1.720 10.375 1.00 73.25 96 LYS A N 1
ATOM 775 C CA . LYS A 1 96 ? 6.660 -0.340 10.726 1.00 73.25 96 LYS A CA 1
ATOM 776 C C . LYS A 1 96 ? 7.754 0.674 10.354 1.00 73.25 96 LYS A C 1
ATOM 778 O O . LYS A 1 96 ? 8.941 0.359 10.411 1.00 73.25 96 LYS A O 1
ATOM 783 N N . GLY A 1 97 ? 7.356 1.877 9.942 1.00 75.25 97 GLY A N 1
ATOM 784 C CA . GLY A 1 97 ? 8.263 2.977 9.570 1.00 75.25 97 GLY A CA 1
ATOM 785 C C . GLY A 1 97 ? 8.842 2.906 8.151 1.00 75.25 97 GLY A C 1
ATOM 786 O O . GLY A 1 97 ? 9.431 3.868 7.685 1.00 75.25 97 GLY A O 1
ATOM 787 N N . ASN A 1 98 ? 8.660 1.788 7.444 1.00 88.25 98 ASN A N 1
ATOM 788 C CA . ASN A 1 98 ? 9.047 1.640 6.036 1.00 88.25 98 ASN A CA 1
ATOM 789 C C . ASN A 1 98 ? 7.863 1.310 5.127 1.00 88.25 98 ASN A C 1
ATOM 791 O O . ASN A 1 98 ? 8.013 1.315 3.908 1.00 88.25 98 ASN A O 1
ATOM 795 N N . TRP A 1 99 ? 6.732 0.945 5.721 1.00 97.12 99 TRP A N 1
ATOM 796 C CA . TRP A 1 99 ? 5.508 0.560 5.044 1.00 97.12 99 TRP A CA 1
ATOM 797 C C . TRP A 1 99 ? 4.330 1.216 5.748 1.00 97.12 99 TRP A C 1
ATOM 799 O O . TRP A 1 99 ? 4.307 1.297 6.983 1.00 97.12 99 TRP A O 1
ATOM 809 N N . ILE A 1 100 ? 3.367 1.648 4.949 1.00 98.12 100 ILE A N 1
ATOM 810 C CA . ILE A 1 100 ? 2.080 2.172 5.396 1.00 98.12 100 ILE A CA 1
ATOM 811 C C . ILE A 1 100 ? 0.962 1.357 4.760 1.00 98.12 100 ILE A C 1
ATOM 813 O O . ILE A 1 100 ? 1.143 0.783 3.683 1.00 98.12 100 ILE A O 1
ATOM 817 N N . THR A 1 101 ? -0.177 1.352 5.435 1.00 98.56 101 THR A N 1
ATOM 818 C CA . THR A 1 101 ? -1.436 0.789 4.961 1.00 98.56 101 THR A CA 1
ATOM 819 C C . THR A 1 101 ? -2.313 1.930 4.463 1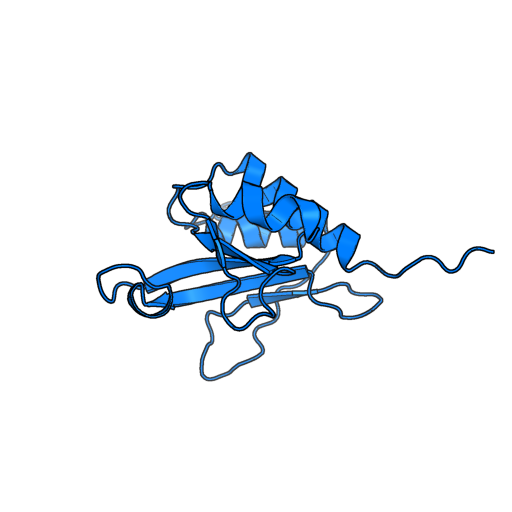.00 98.56 101 THR A C 1
ATOM 821 O O . THR A 1 101 ? -2.443 2.944 5.146 1.00 98.56 101 THR A O 1
ATOM 824 N N . ILE A 1 102 ? -2.945 1.769 3.307 1.00 98.69 102 ILE A N 1
ATOM 825 C CA . ILE A 1 102 ? -3.894 2.726 2.736 1.00 98.69 102 ILE A CA 1
ATOM 826 C C . ILE A 1 102 ? -5.271 2.068 2.669 1.00 98.69 102 ILE A C 1
ATOM 828 O O . ILE A 1 102 ? -5.399 0.974 2.113 1.00 98.69 102 ILE A O 1
ATOM 832 N N . LEU A 1 103 ? -6.294 2.731 3.209 1.00 98.50 103 LEU A N 1
ATOM 833 C CA . LEU A 1 103 ? -7.683 2.291 3.087 1.00 98.50 103 LEU A CA 1
ATOM 834 C C . LEU A 1 103 ? -8.207 2.564 1.671 1.00 98.50 103 LEU A C 1
ATOM 836 O O . LEU A 1 103 ? -8.050 3.659 1.132 1.00 98.50 103 LEU A O 1
ATOM 840 N N . LEU A 1 104 ? -8.850 1.565 1.063 1.00 98.19 104 LEU A N 1
ATOM 841 C CA . LEU A 1 104 ? -9.461 1.652 -0.270 1.00 98.19 104 LEU A CA 1
ATOM 842 C C . LEU A 1 104 ? -10.986 1.812 -0.187 1.00 98.19 104 LEU A C 1
ATOM 844 O O . LEU A 1 104 ? -11.722 1.278 -1.017 1.00 98.19 104 LEU A O 1
ATOM 848 N N . ASP A 1 105 ? -11.451 2.536 0.828 1.00 95.19 105 ASP A N 1
ATOM 849 C CA . ASP A 1 105 ? -12.860 2.847 1.105 1.00 95.19 105 ASP A CA 1
ATOM 850 C C . ASP A 1 105 ? -13.314 4.200 0.522 1.00 95.19 105 ASP A C 1
ATOM 852 O O . ASP A 1 105 ? -14.479 4.572 0.639 1.00 95.19 105 ASP A O 1
ATOM 856 N N . GLY A 1 106 ? -12.402 4.916 -0.146 1.00 95.25 106 GLY A N 1
ATOM 857 C CA . GLY A 1 106 ? -12.642 6.235 -0.733 1.00 95.25 106 GLY A CA 1
ATOM 858 C C . GLY A 1 106 ? -12.142 7.409 0.112 1.00 95.25 106 GLY A C 1
ATOM 859 O O . GLY A 1 106 ? -12.200 8.540 -0.365 1.00 95.25 106 GLY A O 1
ATOM 860 N N . THR A 1 107 ? -11.607 7.162 1.311 1.00 97.12 107 THR A N 1
ATOM 861 C CA . THR A 1 107 ? -11.033 8.206 2.179 1.00 97.12 107 THR A CA 1
ATOM 862 C C . THR A 1 107 ? -9.787 8.847 1.564 1.00 97.12 107 THR A C 1
ATOM 864 O O . THR A 1 107 ? -9.604 10.062 1.620 1.00 97.12 107 THR A O 1
ATOM 867 N N . VAL A 1 108 ? -8.925 8.037 0.942 1.00 98.19 108 VAL A N 1
ATOM 868 C CA . VAL A 1 108 ? -7.691 8.514 0.308 1.00 98.19 108 VAL A CA 1
ATOM 869 C C . VAL A 1 108 ? -7.935 8.791 -1.169 1.00 98.19 108 VAL A C 1
ATOM 871 O O . VAL A 1 108 ? -8.423 7.937 -1.910 1.00 98.19 108 VAL A O 1
ATOM 874 N N . GLU A 1 109 ? -7.558 9.989 -1.620 1.00 97.75 109 GLU A N 1
ATOM 875 C CA . GLU A 1 109 ? -7.714 10.376 -3.018 1.00 97.75 109 GLU A CA 1
ATOM 876 C C . GLU A 1 109 ? -6.940 9.426 -3.941 1.00 97.75 109 GLU A C 1
ATOM 878 O O . GLU A 1 109 ? -5.747 9.167 -3.762 1.00 97.75 109 GLU A O 1
ATOM 883 N N . ARG A 1 110 ? -7.610 8.974 -5.001 1.00 97.44 110 ARG A N 1
ATOM 884 C CA . ARG A 1 110 ? -7.055 8.108 -6.047 1.00 97.44 110 ARG A CA 1
ATOM 885 C C . ARG A 1 110 ? -5.675 8.543 -6.550 1.00 97.44 110 ARG A C 1
ATOM 887 O O . ARG A 1 110 ? -4.807 7.698 -6.753 1.00 97.44 110 ARG A O 1
ATOM 894 N N . GLY A 1 111 ? -5.472 9.843 -6.775 1.00 97.94 111 GLY A N 1
ATOM 895 C CA . GLY A 1 111 ? -4.188 10.376 -7.237 1.00 97.94 111 GLY A CA 1
ATOM 896 C C . GLY A 1 111 ? -3.051 10.078 -6.258 1.00 97.94 111 GLY A C 1
ATOM 897 O O . GLY A 1 111 ? -2.000 9.588 -6.667 1.00 97.94 111 GLY A O 1
ATOM 898 N N . LEU A 1 112 ? -3.296 10.282 -4.960 1.00 98.00 112 LEU A N 1
ATOM 899 C CA . LEU A 1 112 ? -2.330 9.997 -3.903 1.00 98.00 112 LEU A CA 1
ATOM 900 C C . LEU A 1 112 ? -2.024 8.498 -3.802 1.00 98.00 112 LEU A C 1
ATOM 902 O O . LEU A 1 112 ? -0.859 8.131 -3.665 1.00 98.00 112 LEU A O 1
ATOM 906 N N . ILE A 1 113 ? -3.035 7.634 -3.937 1.00 98.69 113 ILE A N 1
ATOM 907 C CA . ILE A 1 113 ? -2.843 6.174 -3.949 1.00 98.69 113 ILE A CA 1
ATOM 908 C C . ILE A 1 113 ? -1.849 5.776 -5.047 1.00 98.69 113 ILE A C 1
ATOM 910 O O . ILE A 1 113 ? -0.857 5.100 -4.774 1.00 98.69 113 ILE A O 1
ATOM 914 N N . LEU A 1 114 ? -2.073 6.243 -6.279 1.00 98.56 114 LEU A N 1
ATOM 915 C CA . LEU A 1 114 ? -1.198 5.942 -7.414 1.00 98.56 114 LEU A CA 1
ATOM 916 C C . LEU A 1 114 ? 0.222 6.489 -7.207 1.00 98.56 114 LEU A C 1
ATOM 918 O O . LEU A 1 114 ? 1.189 5.782 -7.482 1.00 98.56 114 LEU A O 1
ATOM 922 N N . SER A 1 115 ? 0.366 7.707 -6.672 1.00 98.19 115 SER A N 1
ATOM 923 C CA . SER A 1 115 ? 1.683 8.280 -6.358 1.00 98.19 115 SER A CA 1
ATOM 924 C C . SER A 1 115 ? 2.448 7.480 -5.299 1.00 98.19 115 SER A C 1
ATOM 926 O O . SER A 1 115 ? 3.661 7.313 -5.415 1.00 98.19 115 SER A O 1
ATOM 928 N N . LEU A 1 116 ? 1.764 6.960 -4.276 1.00 98.44 116 LEU A N 1
ATOM 929 C CA . LEU A 1 116 ? 2.395 6.155 -3.227 1.00 98.44 116 LEU A CA 1
ATOM 930 C C . LEU A 1 116 ? 2.791 4.759 -3.730 1.00 98.44 116 LEU A C 1
ATOM 932 O O . LEU A 1 116 ? 3.847 4.247 -3.354 1.00 98.44 116 LEU A O 1
ATOM 936 N N . ILE A 1 117 ? 1.999 4.164 -4.627 1.00 98.62 117 ILE A N 1
ATOM 937 C CA . ILE A 1 117 ? 2.375 2.918 -5.308 1.00 98.62 117 ILE A CA 1
ATOM 938 C C . ILE A 1 117 ? 3.603 3.140 -6.197 1.00 98.62 117 ILE A C 1
ATOM 940 O O . ILE A 1 117 ? 4.526 2.325 -6.151 1.00 98.62 117 ILE A O 1
ATOM 944 N N . ASP A 1 118 ? 3.659 4.246 -6.945 1.00 98.38 118 ASP A N 1
ATOM 945 C CA . ASP A 1 118 ? 4.822 4.573 -7.775 1.00 98.38 118 ASP A CA 1
ATOM 946 C C . ASP A 1 118 ? 6.088 4.759 -6.942 1.00 98.38 118 ASP A C 1
ATOM 948 O O . ASP A 1 118 ? 7.114 4.137 -7.220 1.00 98.38 118 ASP A O 1
ATOM 952 N N . MET A 1 119 ? 5.998 5.516 -5.848 1.00 97.62 119 MET A N 1
ATOM 953 C CA . MET A 1 119 ? 7.099 5.658 -4.899 1.00 97.62 119 MET A CA 1
ATOM 954 C C . MET A 1 119 ? 7.581 4.297 -4.388 1.00 97.62 119 MET A C 1
ATOM 956 O O . MET A 1 119 ? 8.781 4.015 -4.405 1.00 97.62 119 MET A O 1
ATOM 960 N N . SER A 1 120 ? 6.657 3.427 -3.980 1.00 98.31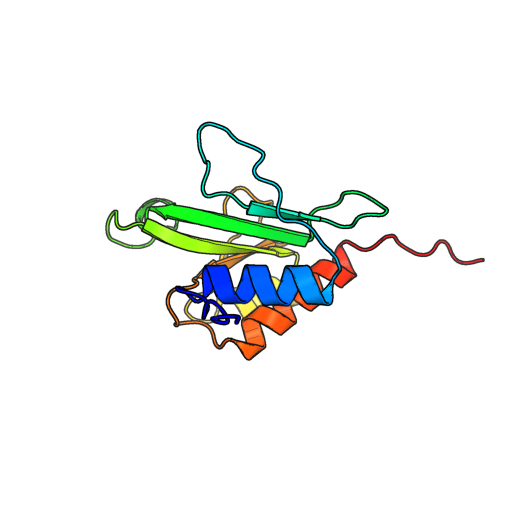 120 SER A N 1
ATOM 961 C CA . SER A 1 120 ? 6.993 2.082 -3.519 1.00 98.31 120 SER A CA 1
ATOM 962 C C . SER A 1 120 ? 7.674 1.246 -4.602 1.00 98.31 120 SER A C 1
ATOM 964 O O . SER A 1 120 ? 8.666 0.562 -4.327 1.00 98.31 120 SER A O 1
ATOM 966 N N . PHE A 1 121 ? 7.198 1.329 -5.848 1.00 98.12 121 PHE A N 1
ATOM 967 C CA . PHE A 1 121 ? 7.826 0.681 -6.996 1.00 98.12 121 PHE A CA 1
ATOM 968 C C . PHE A 1 121 ? 9.277 1.147 -7.157 1.00 98.12 121 PHE A C 1
ATOM 970 O O . PHE A 1 121 ? 10.177 0.307 -7.214 1.00 98.12 121 PHE A O 1
ATOM 977 N N . GLN A 1 122 ? 9.535 2.459 -7.122 1.00 96.88 122 GLN A N 1
ATOM 978 C CA . GLN A 1 122 ? 10.894 3.003 -7.225 1.00 96.88 122 GLN A CA 1
ATOM 979 C C . GLN A 1 122 ? 11.789 2.573 -6.052 1.00 96.88 122 GLN A C 1
ATOM 981 O O . GLN A 1 122 ? 12.909 2.111 -6.265 1.00 96.88 122 GLN A O 1
ATOM 986 N N . LEU A 1 123 ? 11.294 2.645 -4.811 1.00 96.06 123 LEU A N 1
ATOM 987 C CA . LEU A 1 123 ? 12.049 2.277 -3.601 1.00 96.06 123 LEU A CA 1
ATOM 988 C C . LEU A 1 123 ? 12.415 0.787 -3.534 1.00 96.06 123 LEU A C 1
ATOM 990 O O . LEU A 1 123 ? 13.319 0.383 -2.797 1.00 96.06 123 LEU A O 1
ATOM 994 N N . THR A 1 124 ? 11.689 -0.050 -4.268 1.00 96.25 124 THR A N 1
ATOM 995 C CA . THR A 1 124 ? 11.891 -1.502 -4.309 1.00 96.25 124 THR A CA 1
ATOM 996 C C . THR A 1 124 ? 12.530 -1.974 -5.612 1.00 96.25 124 THR A C 1
ATOM 998 O O . THR A 1 124 ? 12.889 -3.152 -5.717 1.00 96.25 124 THR A O 1
ATOM 1001 N N . ALA A 1 125 ? 12.742 -1.071 -6.573 1.00 95.50 125 ALA A N 1
ATOM 1002 C CA . ALA A 1 125 ? 13.427 -1.360 -7.818 1.00 95.50 125 ALA A CA 1
ATOM 1003 C C . ALA A 1 125 ? 14.869 -1.828 -7.569 1.00 95.50 125 ALA A C 1
ATOM 1005 O O . ALA A 1 125 ? 15.474 -1.654 -6.502 1.00 95.50 125 ALA A O 1
ATOM 1006 N N . LYS A 1 126 ? 15.450 -2.482 -8.573 1.00 89.25 126 LYS A N 1
ATOM 1007 C CA . LYS A 1 126 ? 16.837 -2.929 -8.495 1.00 89.25 126 LYS A CA 1
ATOM 1008 C C . LYS A 1 126 ? 17.747 -1.703 -8.536 1.00 89.25 126 LYS A C 1
ATOM 1010 O O . LYS A 1 126 ? 17.767 -0.986 -9.533 1.00 89.25 126 LYS A O 1
ATOM 1015 N N . ASN A 1 127 ? 18.548 -1.499 -7.489 1.00 80.00 127 ASN A N 1
ATOM 1016 C CA . ASN A 1 127 ? 19.614 -0.497 -7.516 1.00 80.00 127 ASN A CA 1
ATOM 1017 C C . ASN A 1 127 ? 20.489 -0.762 -8.746 1.00 80.00 127 ASN A C 1
ATOM 1019 O O . ASN A 1 127 ? 21.105 -1.830 -8.854 1.00 80.00 127 ASN A O 1
ATOM 1023 N N . LYS A 1 128 ? 20.553 0.192 -9.680 1.00 57.34 128 LYS A N 1
ATOM 1024 C CA . LYS A 1 128 ? 21.563 0.149 -10.736 1.00 57.34 128 LYS A CA 1
ATOM 1025 C C . LYS A 1 128 ? 22.909 0.252 -10.025 1.00 57.34 128 LYS A C 1
ATOM 1027 O O . LYS A 1 128 ? 23.234 1.304 -9.484 1.00 57.34 128 LYS A O 1
ATOM 1032 N N . LYS A 1 129 ? 23.678 -0.842 -9.974 1.00 49.19 129 LYS A N 1
ATOM 1033 C CA . LYS A 1 129 ? 25.108 -0.729 -9.667 1.00 49.19 129 LYS A CA 1
ATOM 1034 C C . LYS A 1 129 ? 25.665 0.269 -10.681 1.00 49.19 129 LYS A C 1
ATOM 1036 O O . LYS A 1 129 ? 25.488 0.054 -11.882 1.00 49.19 129 LYS A O 1
ATOM 1041 N N . GLY A 1 130 ? 26.231 1.372 -10.190 1.00 48.91 130 GLY A N 1
ATOM 1042 C CA . GLY A 1 130 ? 26.968 2.307 -11.031 1.00 48.91 130 GLY A CA 1
ATOM 1043 C C . GLY A 1 130 ? 27.969 1.518 -11.871 1.00 48.91 130 GLY A C 1
ATOM 1044 O O . GLY A 1 130 ? 28.604 0.596 -11.352 1.00 48.91 130 GLY A O 1
ATOM 1045 N N . LYS A 1 131 ? 28.003 1.810 -13.172 1.00 37.06 131 LYS A N 1
ATOM 1046 C CA . LYS A 1 131 ? 29.143 1.424 -14.002 1.00 37.06 131 LYS A CA 1
ATOM 1047 C C . LYS A 1 131 ? 30.396 2.103 -13.472 1.00 37.06 131 LYS A C 1
ATOM 1049 O O . LYS A 1 131 ? 30.262 3.265 -13.029 1.00 37.06 131 LYS A O 1
#